Protein AF-A0AAW5TJM1-F1 (afdb_monomer_lite)

pLDDT: mean 80.72, std 13.22, range [40.16, 93.38]

Structure (mmCIF, N/CA/C/O backbone):
data_AF-A0AAW5TJM1-F1
#
_entry.id   AF-A0AAW5TJM1-F1
#
loop_
_atom_site.group_PDB
_atom_site.id
_atom_site.type_symbol
_atom_site.label_atom_id
_atom_site.label_alt_id
_atom_site.label_comp_id
_atom_site.label_asym_id
_atom_site.label_entity_id
_atom_site.label_seq_id
_atom_site.pdbx_PDB_ins_code
_atom_site.Cartn_x
_atom_site.Cartn_y
_atom_site.Cartn_z
_atom_site.occupancy
_atom_site.B_iso_or_equiv
_atom_site.auth_seq_id
_atom_site.auth_comp_id
_atom_site.auth_asym_id
_atom_site.auth_atom_id
_atom_site.pdbx_PDB_model_num
ATOM 1 N N . ASP A 1 1 ? 3.569 16.720 -13.130 1.00 44.94 1 ASP A N 1
ATOM 2 C CA . ASP A 1 1 ? 3.985 15.697 -14.095 1.00 44.94 1 ASP A CA 1
ATOM 3 C C . ASP A 1 1 ? 3.962 14.341 -13.399 1.00 44.94 1 ASP A C 1
ATOM 5 O O . ASP A 1 1 ? 4.823 14.074 -12.565 1.00 44.94 1 ASP A O 1
ATOM 9 N N . TYR A 1 2 ? 2.882 13.574 -13.580 1.00 47.97 2 TYR A N 1
ATOM 10 C CA . TYR A 1 2 ? 2.791 12.202 -13.072 1.00 47.97 2 TYR A CA 1
ATOM 11 C C . TYR A 1 2 ? 3.573 11.337 -14.051 1.00 47.97 2 TYR A C 1
ATOM 13 O O . TYR A 1 2 ? 3.042 10.907 -15.069 1.00 47.97 2 TYR A O 1
ATOM 21 N N . SER A 1 3 ? 4.864 11.233 -13.749 1.00 56.75 3 SER A N 1
ATOM 22 C CA . SER A 1 3 ? 5.876 10.415 -14.406 1.00 56.75 3 SER A CA 1
ATOM 23 C C . SER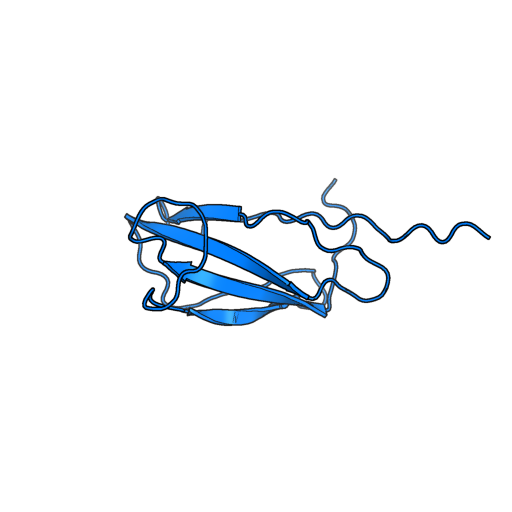 A 1 3 ? 5.287 9.073 -14.841 1.00 56.75 3 SER A C 1
ATOM 25 O O . SER A 1 3 ? 4.516 8.495 -14.079 1.00 56.75 3 SER A O 1
ATOM 27 N N . ASP A 1 4 ? 5.631 8.642 -16.056 1.00 71.56 4 ASP A N 1
ATOM 28 C CA . ASP A 1 4 ? 5.033 7.532 -16.808 1.00 71.56 4 ASP A CA 1
ATOM 29 C C . ASP A 1 4 ? 4.400 6.412 -15.961 1.00 71.56 4 ASP A C 1
ATOM 31 O O . ASP A 1 4 ? 5.034 5.918 -15.023 1.00 71.56 4 ASP A O 1
ATOM 35 N N . PRO A 1 5 ? 3.178 5.957 -16.305 1.00 78.31 5 PRO A N 1
ATOM 36 C CA . PRO A 1 5 ? 2.527 4.869 -15.591 1.00 78.31 5 PRO A CA 1
ATOM 37 C C . PRO A 1 5 ? 3.423 3.628 -15.560 1.00 78.31 5 PRO A C 1
ATOM 39 O O . PRO A 1 5 ? 3.933 3.191 -16.592 1.00 78.31 5 PRO A O 1
ATOM 42 N N . LEU A 1 6 ? 3.594 3.052 -14.368 1.00 83.31 6 LEU A N 1
ATOM 43 C CA . LEU A 1 6 ? 4.431 1.875 -14.146 1.00 83.31 6 LEU A CA 1
ATOM 44 C C . LEU A 1 6 ? 3.564 0.627 -13.918 1.00 83.31 6 LEU A C 1
ATOM 46 O O . LEU A 1 6 ? 3.204 0.341 -12.772 1.00 83.31 6 LEU A O 1
ATOM 50 N N . PRO A 1 7 ? 3.195 -0.118 -14.977 1.00 87.94 7 PRO A N 1
ATOM 51 C CA . PRO A 1 7 ? 2.504 -1.394 -14.832 1.00 87.94 7 PRO A CA 1
ATOM 52 C C . PRO A 1 7 ? 3.418 -2.480 -14.258 1.00 87.94 7 PRO A C 1
ATOM 54 O O . PRO A 1 7 ? 4.610 -2.537 -14.568 1.00 87.94 7 PRO A O 1
ATOM 57 N N . GLY A 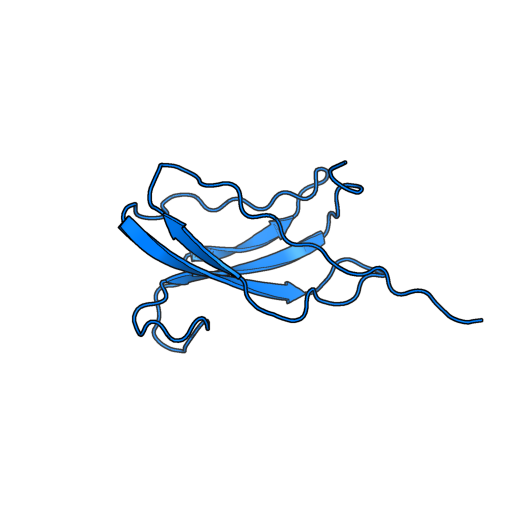1 8 ? 2.833 -3.400 -13.492 1.00 87.75 8 GLY A N 1
ATOM 58 C CA . GLY A 1 8 ? 3.516 -4.605 -13.016 1.00 87.75 8 GLY A CA 1
ATOM 59 C C . GLY A 1 8 ? 4.229 -4.489 -11.666 1.00 87.75 8 GLY A C 1
ATOM 60 O O . GLY A 1 8 ? 4.890 -5.448 -11.279 1.00 87.75 8 GLY A O 1
ATOM 61 N N . ALA A 1 9 ? 4.098 -3.372 -10.944 1.00 90.12 9 ALA A N 1
ATOM 62 C CA . ALA A 1 9 ? 4.459 -3.324 -9.526 1.00 90.12 9 ALA A CA 1
ATOM 63 C C . ALA A 1 9 ? 3.442 -4.135 -8.717 1.00 90.12 9 ALA A C 1
ATOM 65 O O . ALA A 1 9 ? 2.249 -4.076 -9.019 1.00 90.12 9 ALA A O 1
ATOM 66 N N . VAL A 1 10 ? 3.883 -4.855 -7.690 1.00 91.88 10 VAL A N 1
ATOM 67 C CA . VAL A 1 10 ? 3.015 -5.598 -6.769 1.00 91.88 10 VAL A CA 1
ATOM 68 C C . VAL A 1 10 ? 3.072 -4.940 -5.401 1.00 91.88 10 VAL A C 1
ATOM 70 O O . VAL A 1 10 ? 4.148 -4.805 -4.820 1.00 91.88 10 VAL A O 1
ATOM 73 N N . PHE A 1 11 ? 1.904 -4.568 -4.893 1.00 91.38 11 PHE A N 1
ATOM 74 C CA . PHE A 1 11 ? 1.727 -3.950 -3.587 1.00 91.38 11 PHE A CA 1
ATOM 75 C C . PHE A 1 11 ? 0.808 -4.797 -2.710 1.00 91.38 11 PHE A C 1
ATOM 77 O O . PHE A 1 11 ? -0.165 -5.358 -3.214 1.00 91.38 11 PHE A O 1
ATOM 84 N N . ASP A 1 12 ? 1.072 -4.832 -1.409 1.00 91.25 12 ASP A N 1
ATOM 85 C CA . ASP A 1 12 ? 0.149 -5.334 -0.388 1.00 91.25 12 ASP A CA 1
ATOM 86 C C . ASP A 1 12 ? -0.412 -4.158 0.425 1.00 91.25 12 ASP A C 1
ATOM 88 O O . ASP A 1 12 ? 0.210 -3.097 0.527 1.00 91.25 12 ASP A O 1
ATOM 92 N N . LEU A 1 13 ? -1.609 -4.334 0.979 1.00 91.19 13 LEU A N 1
ATOM 93 C CA . LEU A 1 13 ? -2.275 -3.337 1.814 1.00 91.19 13 LEU A CA 1
ATOM 94 C C . LEU A 1 13 ? -2.682 -3.977 3.142 1.00 91.19 13 LEU A C 1
ATOM 96 O O . LEU A 1 13 ? -3.542 -4.860 3.170 1.00 91.19 13 LEU A O 1
ATOM 100 N N . CYS A 1 14 ? -2.120 -3.489 4.244 1.00 92.12 14 CYS A N 1
ATOM 101 C CA . CYS A 1 14 ? -2.386 -3.985 5.599 1.00 92.12 14 CYS A CA 1
ATOM 102 C C . CYS A 1 14 ? -2.944 -2.873 6.485 1.00 92.12 14 CYS A C 1
ATOM 104 O O . CYS A 1 14 ? -2.572 -1.717 6.314 1.00 92.12 14 CYS A O 1
ATOM 106 N N . GLU A 1 15 ? -3.842 -3.183 7.419 1.00 92.25 15 GLU A N 1
ATOM 107 C CA . GLU A 1 15 ? -4.258 -2.231 8.458 1.00 92.25 15 GLU A CA 1
ATOM 108 C C . GLU A 1 15 ? -3.146 -2.093 9.503 1.00 92.25 15 GLU A C 1
ATOM 110 O O . GLU A 1 15 ? -2.756 -3.081 10.108 1.00 92.25 15 GLU A O 1
ATOM 115 N N . ASP A 1 16 ? -2.669 -0.871 9.727 1.00 93.38 16 ASP A N 1
ATOM 116 C CA . ASP A 1 16 ? -1.618 -0.546 10.698 1.00 93.38 16 ASP A CA 1
ATOM 117 C C . ASP A 1 16 ? -2.261 -0.319 12.069 1.00 93.38 16 ASP A C 1
ATOM 119 O O . ASP A 1 16 ? -2.678 0.791 12.429 1.00 93.38 16 ASP A O 1
ATOM 123 N N . THR A 1 17 ? -2.419 -1.415 12.801 1.00 92.56 17 THR A N 1
ATOM 124 C CA . THR A 1 17 ? -3.145 -1.478 14.073 1.00 92.56 17 THR A CA 1
ATOM 125 C C . THR A 1 17 ? -2.292 -1.027 15.255 1.00 92.56 17 THR A C 1
ATOM 127 O O . THR A 1 17 ? -2.830 -0.536 16.250 1.00 92.56 17 THR A O 1
ATOM 130 N N . ASN A 1 18 ? -0.969 -1.162 15.148 1.00 91.75 18 ASN A N 1
ATOM 131 C CA . ASN A 1 18 ? -0.016 -0.805 16.200 1.00 91.75 18 ASN A CA 1
ATOM 132 C C . ASN A 1 18 ? 0.685 0.549 15.960 1.00 91.75 18 ASN A C 1
ATOM 134 O O . ASN A 1 18 ? 1.367 1.062 16.850 1.00 91.75 18 ASN A O 1
ATOM 138 N N . GLY A 1 19 ? 0.495 1.156 14.787 1.00 90.69 19 GLY A N 1
ATOM 139 C CA . GLY A 1 19 ? 0.995 2.477 14.440 1.00 90.69 19 GLY A CA 1
ATOM 140 C C . GLY A 1 19 ? 2.470 2.529 14.037 1.00 90.69 19 GLY A C 1
ATOM 141 O O . GLY A 1 19 ? 3.014 3.639 13.959 1.00 90.69 19 GLY A O 1
ATOM 142 N N . ASN A 1 20 ? 3.118 1.392 13.772 1.00 91.06 20 ASN A N 1
ATOM 143 C CA . ASN A 1 20 ? 4.552 1.305 13.488 1.00 91.06 20 ASN A CA 1
ATOM 144 C C . ASN A 1 20 ? 4.916 1.550 12.009 1.00 91.06 20 ASN A C 1
ATOM 146 O O . ASN A 1 20 ? 6.099 1.684 11.688 1.00 91.06 20 ASN A O 1
ATOM 150 N N . GLY A 1 21 ? 3.919 1.649 11.122 1.00 89.81 21 GLY A N 1
ATOM 151 C CA . GLY A 1 21 ? 4.129 1.901 9.698 1.00 89.81 21 GLY A CA 1
ATOM 152 C C . GLY A 1 21 ? 4.660 0.705 8.908 1.00 89.81 21 GLY A C 1
ATOM 153 O O . GLY A 1 21 ? 5.339 0.908 7.902 1.00 89.81 21 GLY A O 1
ATOM 154 N N . ARG A 1 22 ? 4.380 -0.522 9.349 1.00 90.69 22 ARG A N 1
ATOM 155 C CA . ARG A 1 22 ? 4.759 -1.770 8.679 1.00 90.69 22 ARG A CA 1
ATOM 156 C C . ARG A 1 22 ? 3.555 -2.698 8.577 1.00 90.69 22 ARG A C 1
ATOM 158 O O . ARG A 1 22 ? 2.602 -2.557 9.323 1.00 90.69 22 ARG A O 1
ATOM 165 N N . CYS A 1 23 ? 3.617 -3.630 7.633 1.00 90.19 23 CYS A N 1
ATOM 166 C CA . CYS A 1 23 ? 2.696 -4.758 7.566 1.00 90.19 23 CYS A CA 1
ATOM 167 C C . CYS A 1 23 ? 3.180 -5.863 8.514 1.00 90.19 23 CYS A C 1
ATOM 169 O O . CYS A 1 23 ? 4.094 -6.615 8.163 1.00 90.19 23 CYS A O 1
ATOM 171 N N . ASP A 1 24 ? 2.576 -5.999 9.692 1.00 91.19 24 ASP A N 1
ATOM 172 C CA . ASP A 1 24 ? 2.958 -7.031 10.655 1.00 91.19 24 ASP A CA 1
ATOM 173 C C . ASP A 1 24 ? 2.169 -8.340 10.496 1.00 91.19 24 ASP A C 1
ATOM 175 O O . ASP A 1 24 ? 1.088 -8.423 9.901 1.00 91.19 24 ASP A O 1
ATOM 179 N N . ALA A 1 25 ? 2.731 -9.421 11.041 1.00 88.38 25 ALA A N 1
ATOM 180 C CA . ALA A 1 25 ? 2.032 -10.694 11.138 1.00 88.38 25 ALA A CA 1
ATOM 181 C C . ALA A 1 25 ? 0.879 -10.578 12.149 1.00 88.38 25 ALA A C 1
ATOM 183 O O . ALA A 1 25 ? 1.098 -10.268 13.317 1.00 88.38 25 ALA A O 1
ATOM 184 N N . GLY A 1 26 ? -0.343 -10.864 11.697 1.00 88.88 26 GLY A N 1
ATOM 185 C CA . GLY A 1 26 ? -1.563 -10.743 12.504 1.00 88.88 26 GLY A CA 1
ATOM 186 C C . GLY A 1 26 ? -2.391 -9.494 12.200 1.00 88.88 26 GLY A C 1
ATOM 187 O O . GLY A 1 26 ? -3.528 -9.407 12.659 1.00 88.88 26 GLY A O 1
ATOM 188 N N . GLU A 1 27 ? -1.875 -8.571 11.389 1.00 92.75 27 GLU A N 1
ATOM 189 C CA . GLU A 1 27 ? -2.648 -7.423 10.925 1.00 92.75 27 GLU A CA 1
ATOM 190 C C . GLU A 1 27 ? -3.587 -7.790 9.765 1.00 92.75 27 GLU A C 1
ATOM 192 O O . GLU A 1 27 ? -3.216 -8.590 8.896 1.00 92.75 27 GLU A O 1
ATOM 197 N N . PRO A 1 28 ? -4.808 -7.219 9.719 1.00 90.94 28 PRO A N 1
ATOM 198 C CA . PRO A 1 28 ? -5.736 -7.438 8.618 1.00 90.94 28 PRO A CA 1
ATOM 199 C C . PRO A 1 28 ? -5.138 -7.009 7.277 1.00 90.94 28 PRO A C 1
ATOM 201 O O . PRO A 1 28 ? -4.794 -5.842 7.087 1.00 90.94 28 PRO A O 1
ATOM 204 N N . ARG A 1 29 ? -5.077 -7.933 6.315 1.00 91.00 29 ARG A N 1
ATOM 205 C CA . ARG A 1 29 ? -4.620 -7.652 4.948 1.00 91.00 29 ARG A CA 1
ATOM 206 C C . ARG A 1 29 ? -5.797 -7.557 3.993 1.00 91.00 29 ARG A C 1
ATOM 208 O O . ARG A 1 29 ? -6.681 -8.409 4.001 1.00 91.00 29 ARG A O 1
ATOM 215 N N . GLN A 1 30 ? -5.777 -6.537 3.145 1.00 88.62 30 GLN A N 1
ATOM 216 C CA . GLN A 1 30 ? -6.707 -6.383 2.026 1.00 88.62 30 GLN A CA 1
ATOM 217 C C . GLN A 1 30 ? -6.232 -7.165 0.783 1.00 88.62 30 GLN A C 1
ATOM 219 O O . GLN A 1 30 ? -6.976 -7.295 -0.191 1.00 88.62 30 GLN A O 1
ATOM 224 N N . GLY A 1 31 ? -5.016 -7.725 0.844 1.00 87.56 31 GLY A N 1
ATOM 225 C CA . GLY A 1 31 ? -4.423 -8.618 -0.147 1.00 87.56 31 GLY A CA 1
ATOM 226 C C . GLY A 1 31 ? -3.543 -7.902 -1.166 1.00 87.56 31 GLY A C 1
ATOM 227 O O . GLY A 1 31 ? -3.529 -6.678 -1.253 1.00 87.56 31 GLY A O 1
ATOM 228 N N . GLU A 1 32 ? -2.842 -8.675 -1.990 1.00 91.69 32 GLU A N 1
ATOM 229 C CA . GLU A 1 32 ? -1.923 -8.125 -2.986 1.00 91.69 32 GLU A CA 1
ATOM 230 C C . GLU A 1 32 ? -2.648 -7.606 -4.238 1.00 91.69 32 GLU A C 1
ATOM 232 O O . GLU A 1 32 ? -3.663 -8.156 -4.694 1.00 91.69 32 GLU A O 1
ATOM 237 N N . ARG A 1 33 ? -2.108 -6.537 -4.830 1.00 92.12 33 ARG A N 1
ATOM 238 C CA . ARG A 1 33 ? -2.565 -5.953 -6.093 1.00 92.12 33 ARG A CA 1
ATOM 239 C C . ARG A 1 33 ? -1.396 -5.574 -6.981 1.00 92.12 33 ARG A C 1
ATOM 241 O O . ARG A 1 33 ? -0.410 -4.996 -6.536 1.00 92.12 33 ARG A O 1
ATOM 248 N N . THR A 1 34 ? -1.561 -5.849 -8.268 1.00 91.69 34 THR A N 1
ATOM 249 C CA . THR A 1 34 ? -0.619 -5.440 -9.308 1.00 91.69 34 THR A CA 1
ATOM 250 C C . THR A 1 34 ? -1.088 -4.144 -9.961 1.00 91.69 34 THR A C 1
ATOM 252 O O . THR A 1 34 ? -2.283 -3.986 -10.223 1.00 91.69 34 THR A O 1
ATOM 255 N N . THR A 1 35 ? -0.173 -3.217 -10.244 1.00 90.00 35 THR A N 1
ATOM 256 C CA . THR A 1 35 ? -0.505 -1.984 -10.966 1.00 90.00 35 THR A CA 1
ATOM 257 C C . THR A 1 35 ? -0.913 -2.266 -12.414 1.00 90.00 35 THR A C 1
ATOM 259 O O . THR A 1 35 ? -0.248 -3.020 -13.131 1.00 90.00 35 THR A O 1
ATOM 262 N N . ASP A 1 36 ? -2.017 -1.646 -12.845 1.00 88.56 36 ASP A N 1
ATOM 263 C CA . ASP A 1 36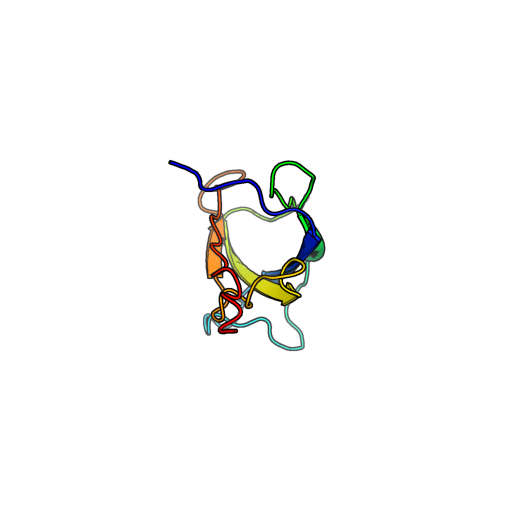 ? -2.556 -1.744 -14.206 1.00 88.56 36 ASP A CA 1
ATOM 264 C C . ASP A 1 36 ? -1.686 -1.007 -15.247 1.00 88.56 36 ASP A C 1
ATOM 266 O O . ASP A 1 36 ? -0.686 -0.370 -14.918 1.00 88.56 36 ASP A O 1
ATOM 270 N N . GLN A 1 37 ? -2.093 -1.041 -16.523 1.00 87.00 37 GLN A N 1
ATOM 271 C CA . GLN A 1 37 ? -1.439 -0.313 -17.629 1.00 87.00 37 GLN A CA 1
ATOM 272 C C . GLN A 1 37 ? -1.328 1.210 -17.418 1.00 87.00 37 GLN A C 1
ATOM 274 O O . GLN A 1 37 ? -0.597 1.883 -18.139 1.00 87.00 37 GLN A O 1
ATOM 279 N N . TYR A 1 38 ? -2.054 1.753 -16.442 1.00 85.00 38 TYR A N 1
ATOM 280 C CA . TYR A 1 38 ? -2.027 3.155 -16.048 1.00 85.00 38 TYR A CA 1
ATOM 281 C C . TYR A 1 38 ? -1.268 3.371 -14.726 1.00 85.00 38 TYR A C 1
ATOM 283 O O . TYR A 1 38 ? -1.332 4.463 -14.165 1.00 85.00 38 TYR A O 1
ATOM 291 N N . GLY A 1 39 ? -0.549 2.361 -14.222 1.00 85.06 39 GLY A N 1
ATOM 292 C CA . GLY A 1 39 ? 0.235 2.434 -12.990 1.00 85.06 39 GLY A CA 1
ATOM 293 C C . GLY A 1 39 ? -0.611 2.443 -11.715 1.00 85.06 39 GLY A C 1
ATOM 294 O O . GLY A 1 39 ? -0.149 2.935 -10.689 1.00 85.06 39 GLY A O 1
ATOM 295 N N . ARG A 1 40 ? -1.859 1.953 -11.755 1.00 86.00 40 ARG A N 1
ATOM 296 C CA . ARG A 1 40 ? -2.803 2.048 -10.628 1.00 86.00 40 ARG A CA 1
ATOM 297 C C . ARG A 1 40 ? -3.098 0.682 -10.025 1.00 86.00 40 ARG A C 1
ATOM 299 O O . ARG A 1 40 ? -3.477 -0.240 -10.741 1.00 86.00 40 ARG A O 1
ATOM 306 N N . ALA A 1 41 ? -3.004 0.590 -8.703 1.00 87.19 41 ALA A N 1
ATOM 307 C CA . ALA A 1 41 ? -3.531 -0.513 -7.904 1.00 87.19 41 ALA A CA 1
ATOM 308 C C . ALA A 1 41 ? -4.756 -0.024 -7.114 1.00 87.19 41 ALA A C 1
ATOM 310 O O . ALA A 1 41 ? -4.797 1.129 -6.679 1.00 87.19 41 ALA A O 1
ATOM 311 N N . ARG A 1 42 ? -5.779 -0.874 -6.973 1.00 85.50 42 ARG A N 1
ATOM 312 C CA . ARG A 1 42 ? -7.014 -0.548 -6.246 1.00 85.50 42 ARG A CA 1
ATOM 313 C C . ARG A 1 42 ? -7.415 -1.686 -5.322 1.00 85.50 42 ARG A C 1
ATOM 315 O O . ARG A 1 42 ? -7.396 -2.852 -5.720 1.00 85.50 42 ARG A O 1
ATOM 322 N N . TRP A 1 43 ? -7.819 -1.306 -4.118 1.00 86.50 43 TRP A N 1
ATOM 323 C CA . TRP A 1 43 ? -8.409 -2.189 -3.126 1.00 86.50 43 TRP A CA 1
ATOM 324 C C . TRP A 1 43 ? -9.829 -1.732 -2.846 1.00 86.50 43 TRP A C 1
ATOM 326 O O . TRP A 1 43 ? -10.074 -0.557 -2.572 1.00 86.50 43 TRP A O 1
ATOM 336 N N . ASP A 1 44 ? -10.749 -2.680 -2.916 1.00 81.38 44 ASP A N 1
ATOM 337 C CA . ASP A 1 44 ? -12.141 -2.488 -2.546 1.00 81.38 44 ASP A CA 1
ATOM 338 C C . ASP A 1 44 ? -12.330 -2.883 -1.071 1.00 81.38 44 ASP A C 1
ATOM 340 O O . ASP A 1 44 ? -11.534 -3.641 -0.521 1.00 81.38 44 ASP A O 1
ATOM 344 N N . ASN A 1 45 ? -13.386 -2.381 -0.426 1.00 76.06 45 ASN A N 1
ATOM 345 C CA . ASN A 1 45 ? -13.731 -2.664 0.981 1.00 76.06 45 ASN A CA 1
ATOM 346 C C . ASN A 1 45 ? -12.744 -2.149 2.049 1.00 76.06 45 ASN A C 1
ATOM 348 O O . ASN A 1 45 ? -12.752 -2.621 3.185 1.00 76.06 45 ASN A O 1
ATOM 352 N N . VAL A 1 46 ?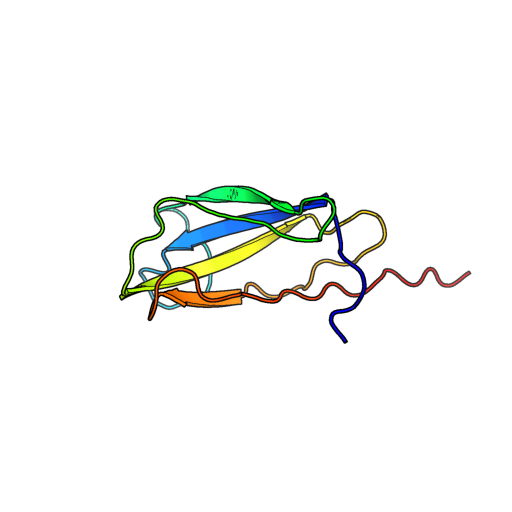 -11.949 -1.126 1.730 1.00 82.50 46 VAL A N 1
ATOM 353 C CA . VAL A 1 46 ? -11.102 -0.444 2.719 1.00 82.50 46 VAL A CA 1
ATOM 354 C C . VAL A 1 46 ? -11.969 0.422 3.644 1.00 82.50 46 VAL A C 1
ATOM 356 O O . VAL A 1 46 ? -12.709 1.296 3.185 1.00 82.50 46 VAL A O 1
ATOM 359 N N . LEU A 1 47 ? -11.882 0.193 4.956 1.00 84.12 47 LEU A N 1
ATOM 360 C CA . LEU A 1 47 ? -12.682 0.912 5.948 1.00 84.12 47 LEU A CA 1
ATOM 361 C C . LEU A 1 47 ? -12.195 2.357 6.108 1.00 84.12 47 LEU A C 1
ATOM 363 O O . LEU A 1 47 ? -10.998 2.638 6.144 1.00 84.12 47 LEU A O 1
ATOM 367 N N . ILE A 1 48 ? -13.140 3.288 6.241 1.00 83.62 48 ILE A N 1
ATOM 368 C CA . ILE A 1 48 ? -12.868 4.708 6.499 1.00 83.62 48 ILE A CA 1
ATOM 369 C C . ILE A 1 48 ? -12.514 4.896 7.980 1.00 83.62 48 ILE A C 1
ATOM 371 O O . ILE A 1 48 ? -13.051 4.218 8.854 1.00 83.62 48 ILE A O 1
ATOM 375 N N . GLY A 1 49 ? -11.618 5.837 8.266 1.00 83.69 49 GLY A N 1
ATOM 376 C CA . GLY A 1 49 ? -11.165 6.171 9.615 1.00 83.69 49 GLY A CA 1
ATOM 377 C C . GLY A 1 49 ? -10.091 5.228 10.154 1.00 83.69 49 GLY A C 1
ATOM 378 O O . GLY A 1 49 ? -9.780 5.286 11.340 1.00 83.69 49 GLY A O 1
ATOM 379 N N . ARG A 1 50 ? -9.523 4.370 9.300 1.00 87.19 50 ARG A N 1
ATOM 380 C CA . ARG A 1 50 ? -8.461 3.424 9.651 1.00 87.19 50 ARG A CA 1
ATOM 381 C C . ARG A 1 50 ? -7.121 3.854 9.061 1.00 87.19 50 ARG A C 1
ATOM 383 O O . ARG A 1 50 ? -7.046 4.690 8.153 1.00 87.19 50 ARG A O 1
ATOM 390 N N . ARG A 1 51 ? -6.049 3.307 9.626 1.00 89.50 51 ARG A N 1
ATOM 391 C CA . ARG A 1 51 ? -4.676 3.503 9.165 1.00 89.50 51 ARG A CA 1
ATOM 392 C C . ARG A 1 51 ? -4.253 2.245 8.422 1.00 89.50 51 ARG A C 1
ATOM 394 O O . ARG A 1 51 ? -4.485 1.149 8.911 1.00 89.50 51 ARG A O 1
ATOM 401 N N . TYR A 1 52 ? -3.655 2.411 7.256 1.00 90.69 52 TYR A N 1
ATOM 402 C CA . TYR A 1 52 ? -3.160 1.317 6.441 1.00 90.69 52 TYR A CA 1
ATOM 403 C C . TYR A 1 52 ? -1.720 1.568 6.020 1.00 90.69 52 TYR A C 1
ATOM 405 O O . TYR A 1 52 ? -1.277 2.714 5.932 1.00 90.69 52 TYR A O 1
ATOM 413 N N . VAL A 1 53 ? -1.011 0.490 5.729 1.00 91.75 53 VAL A N 1
ATOM 414 C CA . VAL A 1 53 ? 0.325 0.478 5.152 1.00 91.75 53 VAL A CA 1
ATOM 415 C C . VAL A 1 53 ? 0.226 -0.141 3.768 1.00 91.75 53 VAL A C 1
ATOM 417 O O . VAL A 1 53 ? -0.321 -1.231 3.613 1.00 91.75 53 VAL A O 1
ATOM 420 N N . VAL A 1 54 ? 0.739 0.575 2.772 1.00 90.56 54 VAL A N 1
ATOM 421 C CA . VAL A 1 54 ? 0.975 0.066 1.423 1.00 90.56 54 VAL A CA 1
ATOM 422 C C . VAL A 1 54 ? 2.434 -0.355 1.352 1.00 90.56 54 VAL A C 1
ATOM 424 O O . VAL A 1 54 ? 3.320 0.501 1.424 1.00 90.56 54 VAL A O 1
ATOM 427 N N . ASP A 1 55 ? 2.678 -1.652 1.230 1.00 90.69 55 ASP A N 1
ATOM 428 C CA . ASP A 1 55 ? 4.024 -2.212 1.131 1.00 90.69 55 ASP A CA 1
ATOM 429 C C . ASP A 1 55 ? 4.294 -2.708 -0.288 1.00 90.69 55 ASP A C 1
ATOM 431 O O . ASP A 1 55 ? 3.421 -3.296 -0.927 1.00 90.69 55 ASP A O 1
ATOM 435 N N . GLU A 1 56 ? 5.484 -2.427 -0.817 1.00 90.25 56 GLU A N 1
ATOM 436 C CA . GLU A 1 56 ? 5.854 -2.855 -2.165 1.00 90.25 56 GLU A CA 1
ATOM 437 C C . GLU A 1 56 ? 6.561 -4.206 -2.122 1.00 90.25 56 GLU A C 1
ATOM 439 O O . GLU A 1 56 ? 7.746 -4.295 -1.802 1.00 90.25 56 GLU A O 1
ATOM 444 N N . ASN A 1 57 ? 5.854 -5.256 -2.531 1.00 88.94 57 ASN A N 1
ATOM 445 C CA . ASN A 1 57 ? 6.414 -6.603 -2.583 1.00 88.94 57 ASN A CA 1
ATOM 446 C C . ASN A 1 57 ? 7.319 -6.806 -3.798 1.00 88.94 57 ASN A C 1
ATOM 448 O O . ASN A 1 57 ? 8.269 -7.589 -3.749 1.00 88.94 57 ASN A O 1
ATOM 452 N N . SER A 1 58 ? 7.032 -6.152 -4.926 1.00 87.94 58 SER A N 1
ATOM 453 C CA . SER A 1 58 ? 7.853 -6.276 -6.134 1.00 87.94 58 SER A CA 1
ATOM 454 C C . SER A 1 58 ? 7.773 -5.042 -7.017 1.00 87.94 58 SER A C 1
ATOM 456 O O . SER A 1 58 ? 6.690 -4.613 -7.404 1.00 87.94 58 SER A O 1
ATOM 458 N N . ALA A 1 59 ? 8.941 -4.529 -7.400 1.00 85.94 59 ALA A N 1
ATOM 459 C CA . ALA A 1 59 ? 9.049 -3.426 -8.343 1.00 85.94 59 ALA A CA 1
ATOM 460 C C . ALA A 1 59 ? 8.746 -3.869 -9.788 1.00 85.94 59 ALA A C 1
ATOM 462 O O . ALA A 1 59 ? 9.008 -5.022 -10.152 1.00 85.94 59 ALA A O 1
ATOM 463 N N . PRO A 1 60 ? 8.289 -2.949 -10.656 1.00 85.94 60 PRO A N 1
ATOM 464 C CA . PRO A 1 60 ? 8.179 -3.196 -12.087 1.00 85.94 60 PRO A CA 1
ATOM 465 C C . PRO A 1 60 ? 9.517 -3.610 -12.707 1.00 85.94 60 PRO A C 1
ATOM 467 O O . PRO A 1 60 ? 10.599 -3.215 -12.261 1.00 85.94 60 PRO A O 1
ATOM 470 N N . ARG A 1 61 ? 9.459 -4.340 -13.824 1.00 81.00 61 ARG A N 1
ATOM 471 C CA . ARG A 1 61 ? 10.663 -4.753 -14.557 1.00 81.00 61 ARG A CA 1
ATOM 472 C C . ARG A 1 61 ? 11.516 -3.536 -14.943 1.00 81.00 61 ARG A C 1
ATOM 474 O O . ARG A 1 61 ? 11.066 -2.657 -15.672 1.00 81.00 61 ARG A O 1
ATOM 481 N N . GLY A 1 62 ? 12.777 -3.528 -14.509 1.00 79.62 62 GLY A N 1
ATOM 482 C CA . GLY A 1 62 ? 13.722 -2.440 -14.791 1.00 79.62 62 GLY A CA 1
ATOM 483 C C . GLY A 1 62 ? 13.651 -1.261 -13.813 1.00 79.62 62 GLY A C 1
ATOM 484 O O . GLY A 1 62 ? 14.285 -0.236 -14.064 1.00 79.62 62 GLY A O 1
ATOM 485 N N . TYR A 1 63 ? 12.923 -1.402 -12.704 1.00 82.62 63 TYR A N 1
ATOM 486 C CA . TYR A 1 63 ? 12.832 -0.422 -11.624 1.00 82.62 63 TYR A CA 1
ATOM 487 C C . TYR A 1 63 ? 13.329 -1.018 -10.307 1.00 82.62 63 TYR A C 1
ATOM 489 O O . TYR A 1 63 ? 13.310 -2.232 -10.104 1.00 82.62 63 TYR A O 1
ATOM 497 N N . ARG A 1 64 ? 13.840 -0.155 -9.429 1.00 82.31 64 ARG A N 1
ATOM 498 C CA . ARG A 1 64 ? 14.146 -0.509 -8.045 1.00 82.31 64 ARG A CA 1
ATOM 499 C C . ARG A 1 64 ? 12.870 -0.373 -7.217 1.00 82.31 64 ARG A C 1
ATOM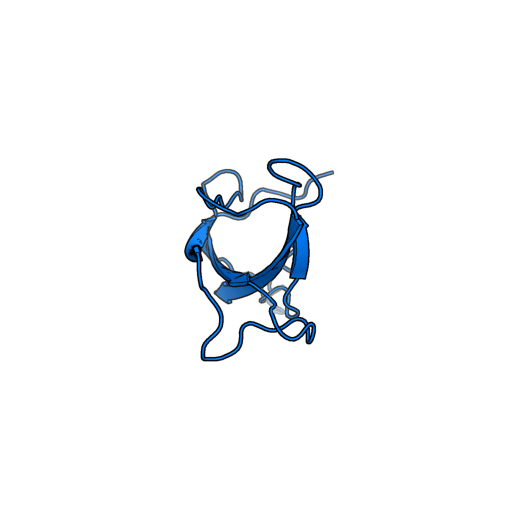 501 O O . ARG A 1 64 ? 12.053 0.494 -7.543 1.00 82.31 64 ARG A O 1
ATOM 508 N N . PRO A 1 65 ? 12.697 -1.179 -6.158 1.00 81.25 65 PRO A N 1
ATOM 509 C CA . PRO A 1 65 ? 11.643 -0.931 -5.186 1.00 81.25 65 PRO A CA 1
ATOM 510 C C . PRO A 1 65 ? 11.752 0.495 -4.638 1.00 81.25 65 PRO A C 1
ATOM 512 O O . PRO A 1 65 ? 12.861 0.985 -4.416 1.00 81.25 65 PRO A O 1
ATOM 515 N N . ALA A 1 66 ? 10.614 1.143 -4.408 1.00 77.25 66 ALA A N 1
ATOM 516 C CA . ALA A 1 66 ? 10.481 2.450 -3.772 1.00 77.25 66 ALA A CA 1
ATOM 517 C C . ALA A 1 66 ? 11.107 2.476 -2.362 1.00 77.25 66 ALA A C 1
ATOM 519 O O . ALA A 1 66 ? 11.406 3.540 -1.823 1.00 77.25 66 ALA A O 1
ATOM 520 N N . GLY A 1 67 ? 11.356 1.300 -1.779 1.00 73.31 67 GLY A N 1
ATOM 521 C CA . GLY A 1 67 ? 12.262 1.089 -0.653 1.00 73.31 67 GLY A CA 1
ATOM 522 C C . GLY A 1 67 ? 11.641 1.314 0.722 1.00 73.31 67 GLY A C 1
ATOM 523 O O . GLY A 1 67 ? 12.056 0.651 1.668 1.00 73.31 67 GLY A O 1
ATOM 524 N N . ALA A 1 68 ? 10.644 2.193 0.845 1.00 80.69 68 ALA A N 1
ATOM 525 C CA . ALA A 1 68 ? 9.914 2.403 2.091 1.00 80.69 68 ALA A CA 1
ATOM 526 C C . ALA A 1 68 ? 8.399 2.209 1.897 1.00 80.69 68 ALA A C 1
ATOM 528 O O . ALA A 1 68 ? 7.838 2.805 0.969 1.00 80.69 68 ALA A O 1
ATOM 529 N N . PRO A 1 69 ? 7.730 1.444 2.783 1.00 84.88 69 PRO A N 1
ATOM 530 C CA . PRO A 1 69 ? 6.278 1.350 2.792 1.00 84.88 69 PRO A CA 1
ATOM 531 C C . PRO A 1 69 ? 5.635 2.716 3.050 1.00 84.88 69 PRO A C 1
ATOM 533 O O . PRO A 1 69 ? 6.195 3.593 3.715 1.00 84.88 69 PRO A O 1
ATOM 536 N N . GLN A 1 70 ? 4.437 2.901 2.510 1.00 86.31 70 GLN A N 1
ATOM 537 C CA . GLN A 1 70 ? 3.689 4.152 2.576 1.00 86.31 70 GLN A CA 1
ATOM 538 C C . GLN A 1 70 ? 2.515 4.003 3.535 1.00 86.31 70 GLN A C 1
ATOM 540 O O . GLN A 1 70 ? 1.652 3.151 3.351 1.00 86.31 70 GLN A O 1
ATOM 545 N N . VAL A 1 71 ? 2.451 4.862 4.549 1.00 87.00 71 VAL A N 1
ATOM 546 C CA . VAL A 1 71 ? 1.349 4.865 5.515 1.00 87.00 71 VAL A CA 1
ATOM 547 C C . VAL A 1 71 ? 0.259 5.819 5.057 1.00 87.00 71 VAL A C 1
ATOM 549 O O . VAL A 1 71 ? 0.510 6.990 4.769 1.00 87.00 71 VAL A O 1
ATOM 552 N N . VAL A 1 72 ? -0.973 5.330 5.035 1.00 85.81 72 VAL A N 1
ATOM 553 C CA . VAL A 1 72 ? -2.135 6.052 4.528 1.00 85.81 72 VAL A CA 1
ATOM 554 C C . VAL A 1 72 ? -3.255 5.992 5.556 1.00 85.81 72 VAL A C 1
ATOM 556 O O . VAL A 1 72 ? -3.526 4.963 6.162 1.00 85.81 72 VAL A O 1
ATOM 559 N N . THR A 1 73 ? -3.912 7.120 5.805 1.00 82.81 73 THR A N 1
ATOM 560 C CA . THR A 1 73 ? -5.093 7.165 6.675 1.00 82.81 73 THR A CA 1
ATOM 561 C C . THR A 1 73 ? -6.307 7.445 5.814 1.00 82.81 73 THR A C 1
ATOM 563 O O . THR A 1 73 ? -6.354 8.466 5.124 1.00 82.81 73 THR A O 1
ATOM 566 N N . THR A 1 74 ? -7.312 6.577 5.868 1.00 77.50 74 THR A N 1
ATOM 567 C CA . THR A 1 74 ? -8.554 6.726 5.104 1.00 77.50 74 THR A CA 1
ATOM 568 C C . THR A 1 74 ? -9.456 7.773 5.755 1.00 77.50 74 THR A C 1
ATOM 570 O O . THR A 1 74 ? -10.495 7.472 6.326 1.00 77.50 74 THR A O 1
ATOM 573 N N . LYS A 1 75 ? -9.059 9.049 5.706 1.00 67.62 75 LYS A N 1
ATOM 574 C CA . LYS A 1 75 ? -9.868 10.164 6.236 1.00 67.62 75 LYS A CA 1
ATOM 575 C C . LYS A 1 75 ? -11.075 10.504 5.346 1.00 67.62 75 LYS A C 1
ATOM 577 O O . LYS A 1 75 ? -11.986 11.187 5.797 1.00 67.62 75 LYS A O 1
ATOM 582 N N . GLN A 1 76 ? -11.074 10.042 4.095 1.00 59.75 76 GLN A N 1
ATOM 583 C CA . GLN A 1 76 ? -12.138 10.196 3.095 1.00 59.75 76 GLN A CA 1
ATOM 584 C C . GLN A 1 76 ? -12.263 8.893 2.285 1.00 59.75 76 GLN A C 1
ATOM 586 O O . GLN A 1 76 ? -11.360 8.055 2.342 1.00 59.75 76 GLN A O 1
ATOM 591 N N . GLN A 1 77 ? -13.353 8.712 1.524 1.00 55.66 77 GLN A N 1
ATOM 592 C CA . GLN A 1 77 ? -13.422 7.622 0.543 1.00 55.66 77 GLN A CA 1
ATOM 593 C C . GLN A 1 77 ? -12.290 7.792 -0.481 1.00 55.66 77 GLN A C 1
ATOM 595 O O . GLN A 1 77 ? -12.252 8.783 -1.204 1.00 55.66 77 GLN A O 1
ATOM 600 N N . ASN A 1 78 ? -11.408 6.792 -0.556 1.00 60.25 78 ASN A N 1
ATOM 601 C CA . ASN A 1 78 ? -10.438 6.604 -1.636 1.00 60.25 78 ASN A CA 1
ATOM 602 C C . ASN A 1 78 ? -9.355 7.707 -1.790 1.00 60.25 78 ASN A C 1
ATOM 604 O O . ASN A 1 78 ? -9.249 8.308 -2.862 1.00 60.25 78 ASN A O 1
ATOM 608 N N . PRO A 1 79 ? -8.530 8.000 -0.760 1.00 64.44 79 PRO A N 1
ATOM 609 C CA . PRO A 1 79 ? -7.424 8.943 -0.925 1.00 64.44 79 PRO A CA 1
ATOM 610 C C . PRO A 1 79 ? -6.411 8.412 -1.961 1.00 64.44 79 PRO A C 1
ATOM 612 O O . PRO A 1 79 ? -6.021 7.246 -1.874 1.00 64.44 79 PRO A O 1
ATOM 615 N N . PRO A 1 80 ? -5.956 9.227 -2.935 1.00 67.06 80 PRO A N 1
ATOM 616 C CA . PRO A 1 80 ? -4.925 8.796 -3.870 1.00 67.06 80 PRO A CA 1
ATOM 617 C C . PRO A 1 80 ? -3.579 8.672 -3.149 1.00 67.06 80 PRO A C 1
ATOM 619 O O . PRO A 1 80 ? -3.115 9.614 -2.507 1.00 67.06 80 PRO A O 1
ATOM 622 N N . VAL A 1 81 ? -2.942 7.511 -3.288 1.00 69.75 81 VAL A N 1
ATOM 623 C CA . VAL A 1 81 ? -1.595 7.225 -2.780 1.00 69.75 81 VAL A CA 1
ATOM 624 C C . VAL A 1 81 ? -0.660 7.168 -3.977 1.00 69.75 81 VAL A C 1
ATOM 626 O O . VAL A 1 81 ? -0.950 6.474 -4.950 1.00 69.75 81 VAL A O 1
ATOM 629 N N . ILE A 1 82 ? 0.438 7.922 -3.934 1.00 74.75 82 ILE A N 1
ATOM 630 C CA . ILE A 1 82 ? 1.383 8.019 -5.050 1.00 74.75 82 ILE A CA 1
ATOM 631 C C . ILE A 1 82 ? 2.695 7.393 -4.613 1.00 74.75 82 ILE A C 1
ATOM 633 O O . ILE A 1 82 ? 3.378 7.928 -3.742 1.00 74.75 82 ILE A O 1
ATOM 637 N N . ILE A 1 83 ? 3.057 6.290 -5.258 1.00 72.75 83 ILE A N 1
ATOM 638 C CA . ILE A 1 83 ? 4.319 5.592 -5.029 1.00 72.75 83 ILE A CA 1
ATOM 639 C C . ILE A 1 83 ? 5.202 5.802 -6.254 1.00 72.75 83 ILE A C 1
ATOM 641 O O . ILE A 1 83 ? 4.739 5.690 -7.388 1.00 72.75 83 ILE A O 1
ATOM 6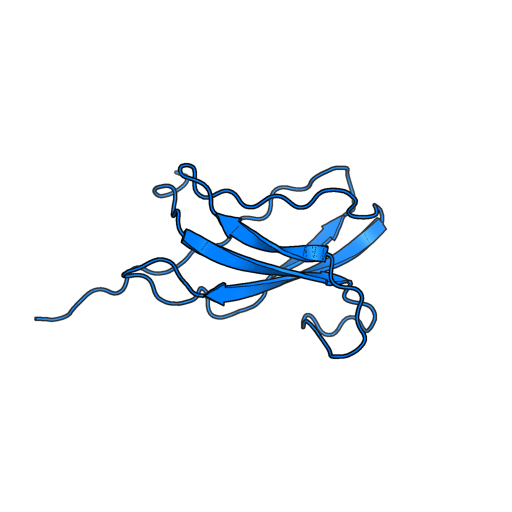45 N N . LYS A 1 84 ? 6.462 6.179 -6.021 1.00 75.00 84 LYS A N 1
ATOM 646 C CA . LYS A 1 84 ? 7.446 6.441 -7.074 1.00 75.00 84 LYS A CA 1
ATOM 647 C C . LYS A 1 84 ? 8.576 5.430 -6.968 1.00 75.00 84 LYS A C 1
ATOM 649 O O . LYS A 1 84 ? 9.230 5.358 -5.933 1.00 75.00 84 LYS A O 1
ATOM 654 N N . ASN A 1 85 ? 8.833 4.718 -8.059 1.00 68.88 85 ASN A N 1
ATOM 655 C CA . ASN A 1 85 ? 9.972 3.822 -8.183 1.00 68.88 85 ASN A CA 1
ATOM 656 C C . ASN A 1 85 ? 11.080 4.478 -8.997 1.00 68.88 85 ASN A C 1
ATOM 658 O O . ASN A 1 85 ? 10.840 5.018 -10.080 1.00 68.88 85 ASN A O 1
ATOM 662 N N . ASP A 1 86 ? 12.313 4.352 -8.521 1.00 73.31 86 ASP A N 1
ATOM 663 C CA . ASP A 1 86 ? 13.475 4.788 -9.279 1.00 73.31 86 ASP A CA 1
ATOM 664 C C . ASP A 1 86 ? 13.826 3.759 -10.353 1.00 73.31 86 ASP A C 1
ATOM 666 O O . ASP A 1 86 ? 14.007 2.568 -10.085 1.00 73.31 86 ASP A O 1
ATOM 670 N N . ARG A 1 87 ? 13.952 4.215 -11.602 1.00 60.97 87 ARG A N 1
ATOM 671 C CA . ARG A 1 87 ? 14.382 3.357 -12.710 1.00 60.97 87 ARG A CA 1
ATOM 672 C C . ARG A 1 87 ? 15.786 2.825 -12.427 1.00 60.97 87 ARG A C 1
ATOM 674 O O . ARG A 1 87 ? 16.687 3.590 -12.078 1.00 60.97 87 ARG A O 1
ATOM 681 N N . VAL A 1 88 ? 16.008 1.529 -12.646 1.00 63.31 88 VAL A N 1
ATOM 682 C CA . VAL A 1 88 ? 17.359 0.962 -12.650 1.00 63.31 88 VAL A CA 1
ATOM 683 C C . VAL A 1 88 ? 18.077 1.551 -13.861 1.00 63.31 88 VAL A C 1
ATOM 685 O O . VAL A 1 88 ? 17.883 1.116 -14.996 1.00 63.31 88 VAL A O 1
ATOM 688 N N . ARG A 1 89 ? 18.894 2.581 -13.639 1.00 48.84 89 ARG A N 1
ATOM 689 C CA . ARG A 1 89 ? 19.876 3.015 -14.631 1.00 48.84 89 ARG A CA 1
ATOM 690 C C . ARG A 1 89 ? 20.954 1.941 -14.675 1.00 48.84 89 ARG A C 1
ATOM 692 O O . ARG A 1 89 ? 21.735 1.820 -13.737 1.00 48.84 89 ARG A O 1
ATOM 699 N N . GLY A 1 90 ? 20.950 1.130 -15.728 1.00 40.16 90 GLY A N 1
ATOM 700 C CA . GLY A 1 90 ? 22.111 0.312 -16.049 1.00 40.16 90 GLY A CA 1
ATOM 701 C C . GLY A 1 90 ? 23.273 1.249 -16.359 1.00 40.16 90 GLY A C 1
ATOM 702 O O . GLY A 1 90 ? 23.181 2.050 -17.286 1.00 40.16 90 GLY A O 1
ATOM 703 N N . THR A 1 91 ? 24.329 1.201 -15.556 1.00 42.84 91 THR A N 1
ATOM 704 C CA . THR A 1 91 ? 25.649 1.662 -15.983 1.00 42.84 91 THR A CA 1
ATOM 705 C C . THR A 1 91 ? 26.208 0.583 -16.903 1.00 42.84 91 THR A C 1
ATOM 707 O O . THR A 1 91 ? 26.260 -0.580 -16.504 1.00 42.84 91 THR A O 1
ATOM 710 N N . ILE A 1 92 ? 26.526 0.965 -18.142 1.00 42.97 92 ILE A N 1
ATOM 711 C CA . ILE A 1 92 ? 27.330 0.153 -19.066 1.00 42.97 92 ILE A CA 1
ATOM 712 C C . ILE A 1 92 ? 28.771 0.166 -18.560 1.00 42.97 92 ILE A C 1
ATOM 714 O O . ILE A 1 92 ? 29.204 1.260 -18.125 1.00 42.97 92 ILE A O 1
#

InterPro domains:
  IPR013783 Immunoglobulin-like fold [G3DSA:2.60.40.10] (1-91)
  IPR041033 SpaA-like, prealbumin fold domain subgroup 1 [PF17802] (3-81)

Secondary structure (DSSP, 8-state):
------TT-EEEEEE-SSSSSS--TTSPB---EE--TTS----SSPPTT-EEEEEEEEPPTTB----S-EEEE-SSSS------PPB-----

Sequence (92 aa):
DYSDPLPGAVFDLCEDTNGNGRCDAGEPRQGERTTDQYGRARWDNVLIGRRYVVDENSAPRGYRPAGAPQVVTTKQQNPPVIIKNDRVRGTI

Organism: Streptococcus anginosus (NCBI:txid1328)

Radius of gyration: 13.73 Å; chains: 1; bounding box: 41×26×35 Å

Foldseek 3Di:
DLPAAFWFWKKWKWFPPPPPQDRDDPTDTLGIFTQDNRNDTDGPPDDAQTKMKIGTPGGGPQWDALPGIDIDHRPDPPDDDDGDTHGNDDDD